Protein AF-A0A9N9QP91-F1 (afdb_monomer_lite)

pLDDT: mean 73.77, std 20.09, range [33.75, 95.62]

Structure (mmCIF, N/CA/C/O backbone):
data_AF-A0A9N9QP91-F1
#
_entry.id   AF-A0A9N9QP91-F1
#
loop_
_atom_site.group_PDB
_atom_site.id
_atom_site.type_symbol
_atom_site.label_atom_id
_atom_site.label_alt_id
_atom_site.label_comp_id
_atom_site.label_asym_id
_atom_site.label_entity_id
_atom_site.label_seq_id
_atom_site.pdbx_PDB_ins_code
_atom_site.Cartn_x
_atom_site.Cartn_y
_atom_site.Cartn_z
_atom_site.occupancy
_atom_site.B_iso_or_equiv
_atom_site.auth_seq_id
_atom_site.auth_comp_id
_atom_site.auth_asym_id
_atom_site.auth_atom_id
_atom_site.pdbx_PDB_model_num
ATOM 1 N N . MET A 1 1 ? 60.176 -37.869 -47.747 1.00 38.59 1 MET A N 1
ATOM 2 C CA . MET A 1 1 ? 60.097 -36.646 -46.924 1.00 38.59 1 MET A CA 1
ATOM 3 C C . MET A 1 1 ? 58.935 -35.826 -47.448 1.00 38.59 1 MET A C 1
ATOM 5 O O . MET A 1 1 ? 58.757 -35.770 -48.656 1.00 38.59 1 MET A O 1
ATOM 9 N N . GLU A 1 2 ? 58.114 -35.356 -46.513 1.00 43.16 2 GLU A N 1
ATOM 10 C CA . GLU A 1 2 ? 56.826 -34.649 -46.613 1.00 43.16 2 GLU A CA 1
ATOM 11 C C . GLU A 1 2 ? 56.682 -33.746 -47.857 1.00 43.16 2 GLU A C 1
ATOM 13 O O . GLU A 1 2 ? 57.636 -33.100 -48.277 1.00 43.16 2 GLU A O 1
ATOM 18 N N . LYS A 1 3 ? 55.505 -33.634 -48.484 1.00 42.69 3 LYS A N 1
ATOM 19 C CA . LYS A 1 3 ? 54.342 -32.943 -47.909 1.00 42.69 3 LYS A CA 1
ATOM 20 C C . LYS A 1 3 ? 53.000 -33.455 -48.451 1.00 42.69 3 LYS A C 1
ATOM 22 O O . LYS A 1 3 ? 52.817 -33.652 -49.648 1.00 42.69 3 LYS A O 1
ATOM 27 N N . MET A 1 4 ? 52.077 -33.606 -47.503 1.00 40.28 4 MET A N 1
ATOM 28 C CA . MET A 1 4 ? 50.618 -33.688 -47.640 1.00 40.28 4 MET A CA 1
ATOM 29 C C . MET A 1 4 ? 50.110 -32.484 -48.465 1.00 40.28 4 MET A C 1
ATOM 31 O O . MET A 1 4 ? 50.677 -31.404 -48.346 1.00 40.28 4 MET A O 1
ATOM 35 N N . GLY A 1 5 ? 49.156 -32.593 -49.391 1.00 39.38 5 GLY A N 1
ATOM 36 C CA . GLY A 1 5 ? 47.778 -33.058 -49.204 1.00 39.38 5 GLY A CA 1
ATOM 37 C C . GLY A 1 5 ? 46.855 -31.833 -49.053 1.00 39.38 5 GLY A C 1
ATOM 38 O O . GLY A 1 5 ? 47.233 -30.896 -48.357 1.00 39.38 5 GLY A O 1
ATOM 39 N N . THR A 1 6 ? 45.650 -31.866 -49.651 1.00 39.34 6 THR A N 1
ATOM 40 C CA . THR A 1 6 ? 44.586 -30.815 -49.715 1.00 39.34 6 THR A CA 1
ATOM 41 C C . THR A 1 6 ? 44.847 -29.696 -50.748 1.00 39.34 6 THR A C 1
ATOM 43 O O . THR A 1 6 ? 45.909 -29.100 -50.736 1.00 39.34 6 THR A O 1
ATOM 46 N N . THR A 1 7 ? 43.983 -29.348 -51.712 1.00 44.12 7 THR A N 1
ATOM 47 C CA . THR A 1 7 ? 42.512 -29.229 -51.734 1.00 44.12 7 THR A CA 1
ATOM 48 C C . THR A 1 7 ? 41.976 -29.309 -53.180 1.00 44.12 7 THR A C 1
ATOM 50 O O . THR A 1 7 ? 42.226 -28.419 -53.986 1.00 44.12 7 THR A O 1
ATOM 53 N N . ALA A 1 8 ? 41.179 -30.324 -53.524 1.00 43.88 8 ALA A N 1
ATOM 54 C CA . ALA A 1 8 ? 40.303 -30.273 -54.703 1.00 43.88 8 ALA A CA 1
ATOM 55 C C . ALA A 1 8 ? 39.255 -31.387 -54.633 1.00 43.88 8 ALA A C 1
ATOM 57 O O . ALA A 1 8 ? 39.410 -32.434 -55.252 1.00 43.88 8 ALA A O 1
ATOM 58 N N . ALA A 1 9 ? 38.186 -31.186 -53.864 1.00 41.00 9 ALA A N 1
ATOM 59 C CA . ALA A 1 9 ? 36.966 -31.965 -54.033 1.00 41.00 9 ALA A CA 1
ATOM 60 C C . ALA A 1 9 ? 35.780 -31.262 -53.368 1.00 41.00 9 ALA A C 1
ATOM 62 O O . ALA A 1 9 ? 35.895 -30.764 -52.253 1.00 41.00 9 ALA A O 1
ATOM 63 N N . MET A 1 10 ? 34.634 -31.342 -54.048 1.00 39.69 10 MET A N 1
ATOM 64 C CA . MET A 1 10 ? 33.274 -31.168 -53.522 1.00 39.69 10 MET A CA 1
ATOM 65 C C . MET A 1 10 ? 32.677 -29.751 -53.555 1.00 39.69 10 MET A C 1
ATOM 67 O O . MET A 1 10 ? 32.083 -29.277 -52.590 1.00 39.69 10 MET A O 1
ATOM 71 N N . LEU A 1 11 ? 32.619 -29.166 -54.760 1.00 51.53 11 LEU A N 1
ATOM 72 C CA . LEU A 1 11 ? 31.329 -28.634 -55.219 1.00 51.53 11 LEU A CA 1
ATOM 73 C C . LEU A 1 11 ? 30.351 -29.813 -55.317 1.00 51.53 11 LEU A C 1
ATOM 75 O O . LEU A 1 11 ? 30.431 -30.586 -56.268 1.00 51.53 11 LEU A O 1
ATOM 79 N N . LYS A 1 12 ? 29.485 -29.974 -54.313 1.00 47.25 12 LYS A N 1
ATOM 80 C CA . LYS A 1 12 ? 28.189 -30.683 -54.353 1.00 47.25 12 LYS A CA 1
ATOM 81 C C . LYS A 1 12 ? 27.637 -30.729 -52.930 1.00 47.25 12 LYS A C 1
ATOM 83 O O . LYS A 1 12 ? 27.790 -31.734 -52.258 1.00 47.25 12 LYS A O 1
ATOM 88 N N . CYS A 1 13 ? 27.029 -29.641 -52.460 1.00 39.44 13 CYS A N 1
ATOM 89 C CA . CYS A 1 13 ? 26.137 -29.650 -51.287 1.00 39.44 13 CYS A CA 1
ATOM 90 C C . CYS A 1 13 ? 25.332 -28.336 -51.194 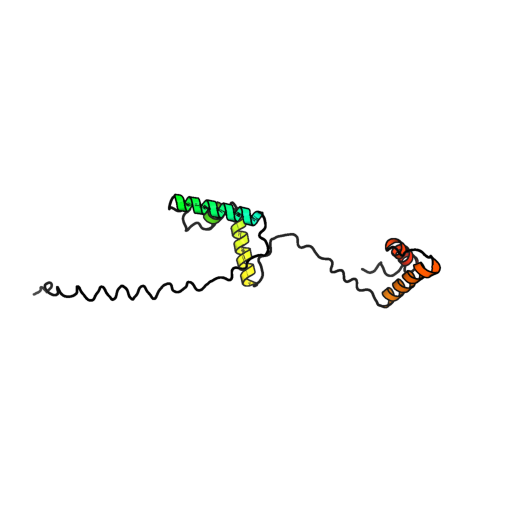1.00 39.44 13 CYS A C 1
ATOM 92 O O . CYS A 1 13 ? 25.203 -27.747 -50.131 1.00 39.44 13 CYS A O 1
ATOM 94 N N . HIS A 1 14 ? 24.783 -27.846 -52.311 1.00 41.50 14 HIS A N 1
ATOM 95 C CA . HIS A 1 14 ? 23.982 -26.608 -52.338 1.00 41.50 14 HIS A CA 1
ATOM 96 C C . HIS A 1 14 ? 22.461 -26.841 -52.421 1.00 41.50 14 HIS A C 1
ATOM 98 O O . HIS A 1 14 ? 21.717 -25.967 -52.849 1.00 41.50 14 HIS A O 1
ATOM 104 N N . SER A 1 15 ? 21.949 -28.006 -52.005 1.00 47.16 15 SER A N 1
ATOM 105 C CA . SER A 1 15 ? 20.488 -28.240 -51.989 1.00 47.16 15 SER A CA 1
ATOM 106 C C . SER A 1 15 ? 19.941 -29.057 -50.817 1.00 47.16 15 SER A C 1
ATOM 108 O O . SER A 1 15 ? 18.763 -29.386 -50.819 1.00 47.16 15 SER A O 1
ATOM 110 N N . ILE A 1 16 ? 20.736 -29.347 -49.779 1.00 46.50 16 ILE A N 1
ATOM 111 C CA . ILE A 1 16 ? 20.251 -30.103 -48.600 1.00 46.50 16 ILE A CA 1
ATOM 112 C C . ILE A 1 16 ? 20.337 -29.285 -47.295 1.00 46.50 16 ILE A C 1
ATOM 114 O O . ILE A 1 16 ? 19.628 -29.572 -46.333 1.00 46.50 16 ILE A O 1
ATOM 118 N N . VAL A 1 17 ? 21.099 -28.186 -47.265 1.00 45.81 17 VAL A N 1
ATOM 119 C CA . VAL A 1 17 ? 21.310 -27.393 -46.034 1.00 45.81 17 VAL A CA 1
ATOM 120 C C . VAL A 1 17 ? 20.196 -26.357 -45.777 1.00 45.81 17 VAL A C 1
ATOM 122 O O . VAL A 1 17 ? 20.061 -25.866 -44.662 1.00 45.81 17 VAL A O 1
ATOM 125 N N . SER A 1 18 ? 19.316 -26.071 -46.748 1.00 45.09 18 SER A N 1
ATOM 126 C CA . SER A 1 18 ? 18.268 -25.042 -46.571 1.00 45.09 18 SER A CA 1
ATOM 127 C C . SER A 1 18 ? 16.983 -25.535 -45.890 1.00 45.09 18 SER A C 1
ATOM 129 O O . SER A 1 18 ? 16.171 -24.711 -45.476 1.00 45.09 18 SER A O 1
ATOM 131 N N . VAL A 1 19 ? 16.773 -26.850 -45.750 1.00 44.59 19 VAL A N 1
ATOM 132 C CA . VAL A 1 19 ? 15.530 -27.400 -45.160 1.00 44.59 19 VAL A CA 1
ATOM 133 C C . VAL A 1 19 ? 15.717 -27.800 -43.689 1.00 44.59 19 VAL A C 1
ATOM 135 O O . VAL A 1 19 ? 14.750 -27.875 -42.934 1.00 44.59 19 VAL A O 1
ATOM 138 N N . TYR A 1 20 ? 16.965 -27.969 -43.238 1.00 45.28 20 TYR A N 1
ATOM 139 C CA . TYR A 1 20 ? 17.278 -28.306 -41.844 1.00 45.28 20 TYR A CA 1
ATOM 140 C C . TYR A 1 20 ? 17.387 -27.093 -40.908 1.00 45.28 20 TYR A C 1
ATOM 142 O O . TYR A 1 20 ? 17.263 -27.262 -39.699 1.00 45.28 20 TYR A O 1
ATOM 1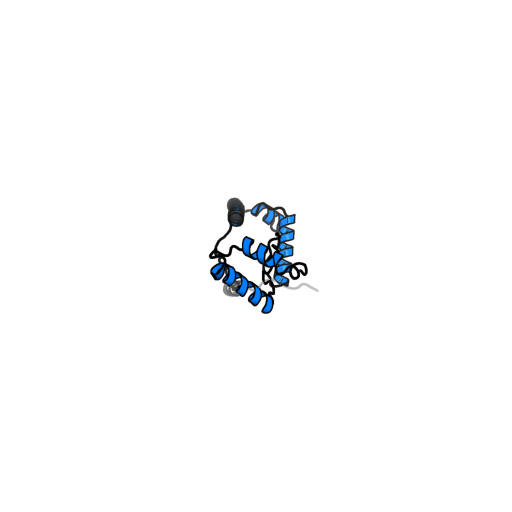50 N N . TYR A 1 21 ? 17.525 -25.869 -41.431 1.00 45.66 21 TYR A N 1
ATOM 151 C CA . TYR A 1 21 ? 17.573 -24.663 -40.589 1.00 45.66 21 TYR A CA 1
ATOM 152 C C . TYR A 1 21 ? 16.186 -24.089 -40.246 1.00 45.66 21 TYR A C 1
ATOM 154 O O . TYR A 1 21 ? 16.040 -23.341 -39.285 1.00 45.66 21 TYR A O 1
ATOM 162 N N . ILE A 1 22 ? 15.137 -24.488 -40.972 1.00 46.06 22 ILE A N 1
ATOM 163 C CA . ILE A 1 22 ? 13.763 -24.001 -40.740 1.00 46.06 22 ILE A CA 1
ATOM 164 C C . ILE A 1 22 ? 13.005 -24.887 -39.733 1.00 46.06 22 ILE A C 1
ATOM 166 O O . ILE A 1 22 ? 12.038 -24.445 -39.119 1.00 46.06 22 ILE A O 1
ATOM 170 N N . ARG A 1 23 ? 13.468 -26.119 -39.473 1.00 38.88 23 ARG A N 1
ATOM 171 C CA . ARG A 1 23 ? 12.795 -27.055 -38.552 1.00 38.88 23 ARG A CA 1
ATOM 172 C C . ARG A 1 23 ? 13.329 -27.070 -37.114 1.00 38.88 23 ARG A C 1
ATOM 174 O O . ARG A 1 23 ? 12.689 -27.669 -36.259 1.00 38.88 23 ARG A O 1
ATOM 181 N N . VAL A 1 24 ? 14.437 -26.379 -36.828 1.00 40.28 24 VAL A N 1
ATOM 182 C CA . VAL A 1 24 ? 14.979 -26.222 -35.457 1.00 40.28 24 VAL A CA 1
ATOM 183 C C . VAL A 1 24 ? 14.503 -24.921 -34.786 1.00 40.28 24 VAL A C 1
ATOM 185 O O . VAL A 1 24 ? 14.568 -24.789 -33.570 1.00 40.28 24 VAL A O 1
ATOM 188 N N . LEU A 1 25 ? 13.903 -23.996 -35.542 1.00 41.53 25 LEU A N 1
ATOM 189 C CA . LEU A 1 25 ? 13.312 -22.757 -35.014 1.00 41.53 25 LEU A CA 1
ATOM 190 C C . LEU A 1 25 ? 11.866 -22.908 -34.505 1.00 41.53 25 LEU A C 1
ATOM 192 O O . LEU A 1 25 ? 11.301 -21.951 -33.992 1.00 41.53 25 LEU A O 1
ATOM 196 N N . CYS A 1 26 ? 11.261 -24.095 -34.615 1.00 33.75 26 CYS A N 1
ATOM 197 C CA . CYS A 1 26 ? 9.861 -24.327 -34.227 1.00 33.75 26 CYS A CA 1
ATOM 198 C C . CYS A 1 26 ? 9.701 -25.003 -32.846 1.00 33.75 26 CYS A C 1
ATOM 200 O O . CYS A 1 26 ? 8.583 -25.277 -32.423 1.00 33.75 26 CYS A O 1
ATOM 202 N N . VAL A 1 27 ? 10.805 -25.270 -32.131 1.00 41.84 27 VAL A N 1
ATOM 203 C CA . VAL A 1 27 ? 10.802 -25.993 -30.835 1.00 41.84 27 VAL A CA 1
ATOM 204 C C . VAL A 1 27 ? 11.289 -25.124 -29.660 1.00 41.84 27 VAL A C 1
ATOM 206 O O . VAL A 1 27 ? 11.338 -25.587 -28.529 1.00 41.84 27 VAL A O 1
ATOM 209 N N . PHE A 1 28 ? 11.572 -23.837 -29.875 1.00 38.91 28 PHE A N 1
ATOM 210 C CA . PHE A 1 28 ? 11.861 -22.894 -28.789 1.00 38.91 28 PHE A CA 1
ATOM 211 C C . PHE A 1 28 ? 10.908 -21.698 -28.854 1.00 38.91 28 PHE A C 1
ATOM 213 O O . PHE A 1 28 ? 10.769 -21.066 -29.895 1.00 38.91 28 PHE A O 1
ATOM 220 N N . CYS A 1 29 ? 10.280 -21.406 -27.714 1.00 35.41 29 CYS A N 1
ATOM 221 C CA . CYS A 1 29 ? 9.247 -20.393 -27.462 1.00 35.41 29 CYS A CA 1
ATOM 222 C C . CYS A 1 29 ? 7.792 -20.785 -27.767 1.00 35.41 29 CYS A C 1
ATOM 224 O O . CYS A 1 29 ? 6.969 -19.934 -28.095 1.00 35.41 29 CYS A O 1
ATOM 226 N N . CYS A 1 30 ? 7.423 -22.041 -27.507 1.00 37.09 30 CYS A N 1
ATOM 227 C CA . CYS A 1 30 ? 6.085 -22.332 -26.983 1.00 37.09 30 CYS A CA 1
ATOM 228 C C . CYS A 1 30 ? 6.131 -22.360 -25.443 1.00 37.09 30 CYS A C 1
ATOM 230 O O . CYS A 1 30 ? 5.852 -23.380 -24.835 1.00 37.09 30 CYS A O 1
ATOM 232 N N . ASP A 1 31 ? 6.508 -21.238 -24.821 1.00 36.97 31 ASP A N 1
ATOM 233 C CA . ASP A 1 31 ? 6.365 -21.011 -23.370 1.00 36.97 31 ASP A CA 1
ATOM 234 C C . ASP A 1 31 ? 5.573 -19.716 -23.108 1.00 36.97 31 ASP A C 1
ATOM 236 O O . ASP A 1 31 ? 5.802 -18.981 -22.150 1.00 36.97 31 ASP A O 1
ATOM 240 N N . ILE A 1 32 ? 4.570 -19.432 -23.948 1.00 42.38 32 ILE A N 1
ATOM 241 C CA . ILE A 1 32 ? 3.526 -18.419 -23.677 1.00 42.38 32 ILE A CA 1
ATOM 242 C C . ILE A 1 32 ? 2.462 -19.036 -22.743 1.00 42.38 32 ILE A C 1
ATOM 244 O O . ILE A 1 32 ? 1.258 -18.882 -22.919 1.00 42.38 32 ILE A O 1
ATOM 248 N N . SER A 1 33 ? 2.916 -19.780 -21.734 1.00 39.75 33 SER A N 1
ATOM 249 C CA . SER A 1 33 ? 2.076 -20.561 -20.819 1.00 39.75 33 SER A CA 1
ATOM 250 C C . SER A 1 33 ? 2.339 -20.180 -19.367 1.00 39.75 33 SER A C 1
ATOM 252 O O . SER A 1 33 ? 2.321 -21.015 -18.474 1.00 39.75 33 SER A O 1
ATOM 254 N N . THR A 1 34 ? 2.545 -18.894 -19.101 1.00 45.06 34 THR A N 1
ATOM 255 C CA . THR A 1 34 ? 2.120 -18.310 -17.826 1.00 45.06 34 THR A CA 1
ATOM 256 C C . THR A 1 34 ? 1.190 -17.148 -18.140 1.00 45.06 34 THR A C 1
ATOM 258 O O . THR A 1 34 ? 1.492 -15.976 -17.928 1.00 45.06 34 THR A O 1
ATOM 261 N N . PHE A 1 35 ? 0.017 -17.488 -18.687 1.00 42.41 35 PHE A N 1
ATOM 262 C CA . PHE A 1 35 ? -1.163 -16.628 -18.630 1.00 42.41 35 PHE A CA 1
ATOM 263 C C . PHE A 1 35 ? -1.509 -16.454 -17.147 1.00 42.41 35 PHE A C 1
ATOM 265 O O . PHE A 1 35 ? -2.298 -17.193 -16.561 1.00 42.41 35 PHE A O 1
ATOM 272 N N . SER A 1 36 ? -0.781 -15.547 -16.501 1.00 50.53 36 SER A N 1
ATOM 273 C CA . SER A 1 36 ? -0.986 -15.166 -15.116 1.00 50.53 36 SER A CA 1
ATOM 274 C C . SER A 1 36 ? -2.438 -14.732 -14.976 1.00 50.53 36 SER A C 1
ATOM 276 O O . SER A 1 36 ? -2.937 -13.915 -15.751 1.00 50.53 36 SER A O 1
ATOM 278 N N . ALA A 1 37 ? -3.144 -15.334 -14.019 1.00 53.59 37 ALA A N 1
ATOM 279 C CA . ALA A 1 37 ? -4.517 -14.979 -13.715 1.00 53.59 37 ALA A CA 1
ATOM 280 C C . ALA A 1 37 ? -4.568 -13.480 -13.392 1.00 53.59 37 ALA A C 1
ATOM 282 O O . ALA A 1 37 ? -4.158 -13.049 -12.310 1.00 53.59 37 ALA A O 1
ATOM 283 N N . PHE A 1 38 ? -5.035 -12.679 -14.352 1.00 53.78 38 PHE A N 1
ATOM 284 C CA . PHE A 1 38 ? -5.249 -11.254 -14.167 1.00 53.78 38 PHE A CA 1
ATOM 285 C C . PHE A 1 38 ? -6.366 -11.101 -13.134 1.00 53.78 38 PHE A C 1
ATOM 287 O O . PHE A 1 38 ? -7.556 -11.148 -13.442 1.00 53.78 38 PHE A O 1
ATOM 294 N N . ASN A 1 39 ? -5.981 -10.969 -11.866 1.00 69.19 39 ASN A N 1
ATOM 295 C CA . ASN A 1 39 ? -6.898 -10.600 -10.804 1.00 69.19 39 ASN A CA 1
ATOM 296 C C . ASN A 1 39 ? -7.379 -9.182 -11.106 1.00 69.19 39 ASN A C 1
ATOM 298 O O . ASN A 1 39 ? -6.673 -8.226 -10.802 1.00 69.19 39 ASN A O 1
ATOM 302 N N . MET A 1 40 ? -8.556 -9.036 -11.718 1.00 68.00 40 MET A N 1
ATOM 303 C CA . MET A 1 40 ? -9.174 -7.727 -11.901 1.00 68.00 40 MET A CA 1
ATOM 304 C C . MET A 1 40 ? -9.653 -7.215 -10.536 1.00 68.00 40 MET A C 1
ATOM 306 O O . MET A 1 40 ? -10.615 -7.753 -9.977 1.00 68.00 40 MET A O 1
ATOM 310 N N . PRO A 1 41 ? -9.004 -6.194 -9.947 1.00 72.56 41 PRO A N 1
ATOM 311 C CA . PRO A 1 41 ? -9.487 -5.621 -8.705 1.00 72.56 41 PRO A CA 1
ATOM 312 C C . PRO A 1 41 ? -10.799 -4.880 -8.977 1.00 72.56 41 PRO A C 1
ATOM 314 O O . PRO A 1 41 ? -10.934 -4.175 -9.973 1.00 72.56 41 PRO A O 1
ATOM 317 N N . LYS A 1 42 ? -11.753 -4.976 -8.046 1.00 80.06 42 LYS A N 1
ATOM 318 C CA . LYS A 1 42 ? -13.066 -4.315 -8.162 1.00 80.06 42 LYS A CA 1
ATOM 319 C C . LYS A 1 42 ? -12.957 -2.795 -8.378 1.00 80.06 42 LYS A C 1
ATOM 321 O O . LYS A 1 42 ? -13.821 -2.212 -9.020 1.00 80.06 42 LYS A O 1
ATOM 326 N N . ALA A 1 43 ? -11.909 -2.158 -7.842 1.00 85.75 43 ALA A N 1
ATOM 327 C CA . ALA A 1 43 ? -11.585 -0.755 -8.092 1.00 85.75 43 ALA A CA 1
ATOM 328 C C . ALA A 1 43 ? -10.100 -0.455 -7.811 1.00 85.75 43 ALA A C 1
ATOM 330 O O . ALA A 1 43 ? -9.571 -0.821 -6.760 1.00 85.75 43 ALA A O 1
ATOM 331 N N . ILE A 1 44 ? -9.443 0.268 -8.725 1.00 87.44 44 ILE A N 1
ATOM 332 C CA . ILE A 1 44 ? -8.073 0.782 -8.553 1.00 87.44 44 ILE A CA 1
ATOM 333 C C . ILE A 1 44 ? -8.138 2.192 -7.951 1.00 87.44 44 ILE A C 1
ATOM 335 O O . ILE A 1 44 ? -8.853 3.052 -8.478 1.00 87.44 44 ILE A O 1
ATOM 339 N N . LYS A 1 45 ? -7.385 2.431 -6.869 1.00 89.06 45 LYS A N 1
ATOM 340 C CA . LYS A 1 45 ? -7.283 3.734 -6.181 1.00 89.06 45 LYS A CA 1
ATOM 341 C C . LYS A 1 45 ? -6.564 4.788 -7.039 1.00 89.06 45 LYS A C 1
ATOM 343 O O . LYS A 1 45 ? -5.785 4.431 -7.921 1.00 89.06 45 LYS A O 1
ATOM 348 N N . SER A 1 46 ? -6.792 6.072 -6.750 1.00 91.06 46 SER A N 1
ATOM 349 C CA . SER A 1 46 ? -6.191 7.225 -7.452 1.00 91.06 46 SER A CA 1
ATOM 350 C C . SER A 1 46 ? -4.676 7.118 -7.607 1.00 91.06 46 SER A C 1
ATOM 352 O O . SER A 1 46 ? -4.150 7.314 -8.699 1.00 91.06 46 SER A O 1
ATOM 354 N N . ASP A 1 47 ? -3.985 6.746 -6.534 1.00 89.00 47 ASP A N 1
ATOM 355 C CA . ASP A 1 47 ? -2.522 6.775 -6.481 1.00 89.00 47 ASP A CA 1
ATOM 356 C C . ASP A 1 47 ? -1.921 5.746 -7.440 1.00 89.00 47 ASP A C 1
ATOM 358 O O . ASP A 1 47 ? -1.013 6.050 -8.211 1.00 89.00 47 ASP A O 1
ATOM 362 N N . ALA A 1 48 ? -2.509 4.547 -7.472 1.00 90.06 48 ALA A N 1
ATOM 363 C CA . ALA A 1 48 ? -2.130 3.505 -8.415 1.00 90.06 48 ALA A CA 1
ATOM 364 C C . ALA A 1 48 ? -2.393 3.936 -9.868 1.00 90.06 48 ALA A C 1
ATOM 366 O O . ALA A 1 48 ? -1.559 3.680 -10.730 1.00 90.06 48 ALA A O 1
ATOM 367 N N . ARG A 1 49 ? -3.494 4.654 -10.148 1.00 92.50 49 ARG A N 1
ATOM 368 C CA . ARG A 1 49 ? -3.754 5.209 -11.493 1.00 92.50 49 ARG A CA 1
ATOM 369 C C . ARG A 1 49 ? -2.685 6.222 -11.902 1.00 92.50 49 ARG A C 1
ATOM 371 O O . ARG A 1 49 ? -2.207 6.162 -13.029 1.00 92.50 49 ARG A O 1
ATOM 378 N N . SER A 1 50 ? -2.278 7.115 -10.996 1.00 94.56 50 SER A N 1
ATOM 379 C CA . SER A 1 50 ? -1.207 8.082 -11.276 1.00 94.56 50 SER A CA 1
ATOM 380 C C . SER A 1 50 ? 0.119 7.390 -11.582 1.00 94.56 50 SER A C 1
ATOM 382 O O . SER A 1 50 ? 0.802 7.778 -12.526 1.00 94.56 50 SER A O 1
ATOM 384 N N . ILE A 1 51 ? 0.465 6.350 -10.820 1.00 94.75 51 ILE A N 1
ATOM 385 C CA . ILE A 1 51 ? 1.674 5.557 -11.060 1.00 94.75 51 ILE A CA 1
ATOM 386 C C . ILE A 1 51 ? 1.623 4.890 -12.438 1.00 94.75 51 ILE A C 1
ATOM 388 O O . ILE A 1 51 ? 2.574 5.016 -13.202 1.00 94.75 51 ILE A O 1
ATOM 392 N N . ILE A 1 52 ? 0.507 4.241 -12.785 1.00 94.12 52 ILE A N 1
ATOM 393 C CA . ILE A 1 52 ? 0.335 3.586 -14.092 1.00 94.12 52 ILE A CA 1
ATOM 394 C C . ILE A 1 52 ? 0.520 4.592 -15.238 1.00 94.12 52 ILE A C 1
ATOM 396 O O . ILE A 1 52 ? 1.213 4.290 -16.207 1.00 94.12 52 ILE A O 1
ATOM 400 N N . LEU A 1 53 ? -0.040 5.801 -15.116 1.00 95.50 53 LEU A N 1
ATOM 401 C CA . LEU A 1 53 ? 0.113 6.853 -16.127 1.00 95.50 53 LEU A CA 1
ATOM 402 C C . LEU A 1 53 ? 1.569 7.315 -16.286 1.00 95.50 53 LEU A C 1
ATOM 404 O O . LEU A 1 53 ? 2.023 7.491 -17.413 1.00 95.50 53 LEU A O 1
ATOM 408 N N . LYS A 1 54 ? 2.313 7.474 -15.183 1.00 95.50 54 LYS A N 1
ATOM 409 C CA . LYS A 1 54 ? 3.740 7.845 -15.226 1.00 95.50 54 LYS A CA 1
ATOM 410 C C . LYS A 1 54 ? 4.589 6.766 -15.891 1.00 95.50 54 LYS A C 1
ATOM 412 O O . LYS A 1 54 ? 5.403 7.075 -16.755 1.00 95.50 54 LYS A O 1
ATOM 417 N N . VAL A 1 55 ? 4.352 5.507 -15.528 1.00 95.62 55 VAL A N 1
ATOM 418 C CA . VAL A 1 55 ? 5.066 4.360 -16.099 1.00 95.62 55 VAL A CA 1
ATOM 419 C C . VAL A 1 55 ? 4.790 4.251 -17.598 1.00 95.62 55 VAL A C 1
ATOM 421 O O . VAL A 1 55 ? 5.721 4.060 -18.375 1.00 95.62 55 VAL A O 1
ATOM 424 N N . LYS A 1 56 ? 3.530 4.433 -18.017 1.00 95.19 56 LYS A N 1
ATOM 425 C CA . LYS A 1 56 ? 3.155 4.482 -19.435 1.00 95.19 56 LYS A CA 1
ATOM 426 C C . LYS A 1 56 ? 3.917 5.585 -20.172 1.00 95.19 56 LYS A C 1
ATOM 428 O O . LYS A 1 56 ? 4.559 5.291 -21.171 1.00 95.19 56 LYS A O 1
ATOM 433 N N . ALA A 1 57 ? 3.889 6.814 -19.654 1.00 94.25 57 ALA A N 1
ATOM 434 C CA . ALA A 1 57 ? 4.572 7.945 -20.278 1.00 94.25 57 ALA A CA 1
ATOM 435 C C . ALA A 1 57 ? 6.087 7.709 -20.409 1.00 94.25 57 ALA A C 1
ATOM 437 O O . ALA A 1 57 ? 6.665 7.993 -21.451 1.00 94.25 57 ALA A O 1
ATOM 438 N N . PHE A 1 58 ? 6.727 7.128 -19.389 1.00 93.75 58 PHE A N 1
ATOM 439 C CA . PHE A 1 58 ? 8.153 6.798 -19.433 1.00 93.75 58 PHE A CA 1
ATOM 440 C C . PHE A 1 58 ? 8.491 5.823 -20.572 1.00 93.75 58 PHE A C 1
ATOM 442 O O . PHE A 1 58 ? 9.442 6.052 -21.315 1.00 93.75 58 PHE A O 1
ATOM 449 N N . PHE A 1 59 ? 7.697 4.762 -20.742 1.00 92.31 59 PHE A N 1
ATOM 450 C CA . PHE A 1 59 ? 7.931 3.785 -21.807 1.00 92.31 59 PHE A CA 1
ATOM 451 C C . PHE A 1 59 ? 7.550 4.289 -23.201 1.00 92.31 59 PHE A C 1
ATOM 453 O O . PHE A 1 59 ? 8.171 3.875 -24.174 1.00 92.31 59 PHE A O 1
ATOM 460 N N . GLU A 1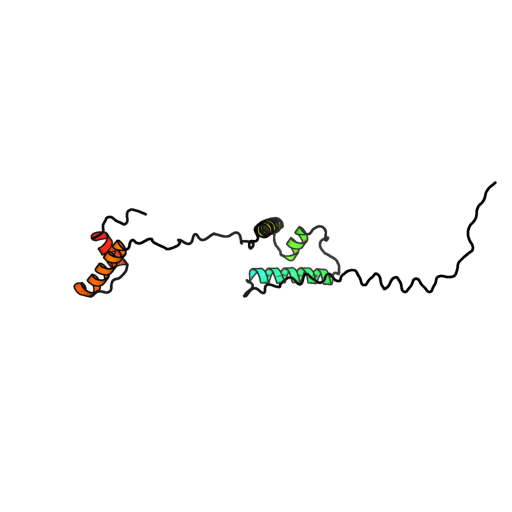 60 ? 6.579 5.195 -23.317 1.00 93.56 60 GLU A N 1
ATOM 461 C CA . GLU A 1 60 ? 6.269 5.859 -24.590 1.00 93.56 60 GLU A CA 1
ATOM 462 C C . GLU A 1 60 ? 7.428 6.740 -25.067 1.00 93.56 60 GLU A C 1
ATOM 464 O O . GLU A 1 60 ? 7.753 6.740 -26.253 1.00 93.56 60 GLU A O 1
ATOM 469 N N . GLU A 1 61 ? 8.106 7.429 -24.149 1.00 90.31 61 GLU A N 1
ATOM 470 C CA . GLU A 1 61 ? 9.307 8.194 -24.486 1.00 90.31 61 GLU A CA 1
ATOM 471 C C . GLU A 1 61 ? 10.486 7.287 -24.867 1.00 90.31 61 GLU A C 1
ATOM 473 O O . GLU A 1 61 ? 11.197 7.594 -25.823 1.00 90.31 61 GLU A O 1
ATOM 478 N N . GLU A 1 62 ? 10.677 6.148 -24.185 1.00 88.88 62 GLU A N 1
ATOM 479 C CA . GLU A 1 62 ? 11.688 5.154 -24.589 1.00 88.88 62 GLU A CA 1
ATOM 480 C C . GLU A 1 62 ? 11.384 4.586 -25.985 1.00 88.88 62 GLU A C 1
ATOM 482 O O . GLU A 1 62 ? 12.295 4.420 -26.795 1.00 88.88 62 GLU A O 1
ATOM 487 N N . ALA A 1 63 ? 10.107 4.339 -26.295 1.00 90.88 63 ALA A N 1
ATOM 488 C CA . ALA A 1 63 ? 9.681 3.873 -27.611 1.00 90.88 63 ALA A CA 1
ATOM 489 C C . ALA A 1 63 ? 9.923 4.921 -28.707 1.00 90.88 63 ALA A C 1
ATOM 491 O O . ALA A 1 63 ? 10.307 4.562 -29.813 1.00 90.88 63 ALA A O 1
ATOM 492 N N . ARG A 1 64 ? 9.752 6.215 -28.402 1.00 90.25 64 ARG A N 1
ATOM 493 C CA . ARG A 1 64 ? 10.008 7.311 -29.351 1.00 90.25 64 ARG A CA 1
ATOM 494 C C . ARG A 1 64 ? 11.485 7.446 -29.720 1.00 90.25 64 ARG A C 1
ATOM 496 O O . ARG A 1 64 ? 11.796 7.820 -30.846 1.00 90.25 64 ARG A O 1
ATOM 503 N N . VAL A 1 65 ? 12.381 7.202 -28.766 1.00 89.44 65 VAL A N 1
ATOM 504 C CA . VAL A 1 65 ? 13.836 7.313 -28.961 1.00 89.44 65 VAL A CA 1
ATOM 505 C C . VAL A 1 65 ? 14.441 5.995 -29.472 1.00 89.44 65 VAL A C 1
ATOM 507 O O . VAL A 1 65 ? 15.583 5.987 -29.920 1.00 89.44 65 VAL A O 1
ATOM 510 N N . GLU A 1 66 ? 13.685 4.890 -29.414 1.00 84.75 66 GLU A N 1
ATOM 511 C CA . GLU A 1 66 ? 14.123 3.520 -29.740 1.00 84.75 66 GLU A CA 1
ATOM 512 C C . GLU A 1 66 ? 15.385 3.077 -28.976 1.00 84.75 66 GLU A C 1
ATOM 514 O O . GLU A 1 66 ? 16.075 2.128 -29.349 1.00 84.75 66 GLU A O 1
ATOM 519 N N . ALA A 1 67 ? 15.684 3.749 -27.864 1.00 85.44 67 ALA A N 1
ATOM 520 C CA . ALA A 1 67 ? 16.824 3.456 -27.019 1.00 85.44 67 ALA A CA 1
ATOM 521 C C . ALA A 1 67 ? 16.445 3.627 -25.543 1.00 85.44 67 ALA A C 1
ATOM 523 O O . ALA A 1 67 ? 15.735 4.569 -25.182 1.00 85.44 67 ALA A O 1
ATOM 524 N N . PRO A 1 68 ? 16.933 2.739 -24.663 1.00 82.81 68 PRO A N 1
ATOM 525 C CA . PRO A 1 68 ? 16.675 2.855 -23.238 1.00 82.81 68 PRO A CA 1
ATOM 526 C C . PRO A 1 68 ? 17.411 4.071 -22.662 1.00 82.81 68 PRO A C 1
ATOM 528 O O . PRO A 1 68 ? 18.631 4.186 -22.798 1.00 82.81 68 PRO A O 1
ATOM 531 N N . PHE A 1 69 ? 16.695 4.948 -21.948 1.00 83.31 69 PHE A N 1
ATOM 532 C CA . PHE A 1 69 ? 17.324 6.083 -21.255 1.00 83.31 69 PHE A CA 1
ATOM 533 C C . PHE A 1 69 ? 18.245 5.620 -20.122 1.00 83.31 69 PHE A C 1
ATOM 535 O O . PHE A 1 69 ? 19.234 6.273 -19.792 1.00 83.31 69 PHE A O 1
ATOM 542 N N . ILE A 1 70 ? 17.900 4.490 -19.498 1.00 88.38 70 ILE A N 1
ATOM 543 C CA . ILE A 1 70 ? 18.643 3.883 -18.395 1.00 88.38 70 ILE A CA 1
ATOM 544 C C . ILE A 1 70 ? 19.006 2.453 -18.807 1.00 88.38 70 ILE A C 1
ATOM 546 O O . ILE A 1 70 ? 18.121 1.701 -19.217 1.00 88.38 70 ILE A O 1
ATOM 550 N N . PRO A 1 71 ? 20.276 2.029 -18.661 1.00 89.31 71 PRO A N 1
ATOM 551 C CA . PRO A 1 71 ? 20.695 0.690 -19.058 1.00 89.31 71 PRO A CA 1
ATOM 552 C C . PRO A 1 71 ? 19.935 -0.393 -18.283 1.00 89.31 71 PRO A C 1
ATOM 554 O O . PRO A 1 71 ? 19.701 -0.262 -17.078 1.00 89.31 71 PRO A O 1
ATOM 557 N N . PHE A 1 72 ? 19.628 -1.509 -18.952 1.00 88.00 72 PHE A N 1
ATOM 558 C CA . PHE A 1 72 ? 18.840 -2.615 -18.389 1.00 88.00 72 PHE A CA 1
ATOM 559 C C . PHE A 1 72 ? 19.425 -3.213 -17.103 1.00 88.00 72 PHE A C 1
ATOM 561 O O . PHE A 1 72 ? 18.674 -3.658 -16.238 1.00 88.00 72 PHE A O 1
ATOM 568 N N . ASN A 1 73 ? 20.748 -3.144 -16.932 1.00 91.06 73 ASN A N 1
ATOM 569 C CA . ASN A 1 73 ? 21.436 -3.608 -15.725 1.00 91.06 73 ASN A CA 1
ATOM 570 C C . ASN A 1 73 ? 21.008 -2.832 -14.465 1.00 91.06 73 ASN A C 1
ATOM 572 O O . ASN A 1 73 ? 21.071 -3.354 -13.355 1.00 91.06 73 ASN A O 1
ATOM 576 N N . GLN A 1 74 ? 20.572 -1.575 -14.608 1.00 91.38 74 GLN A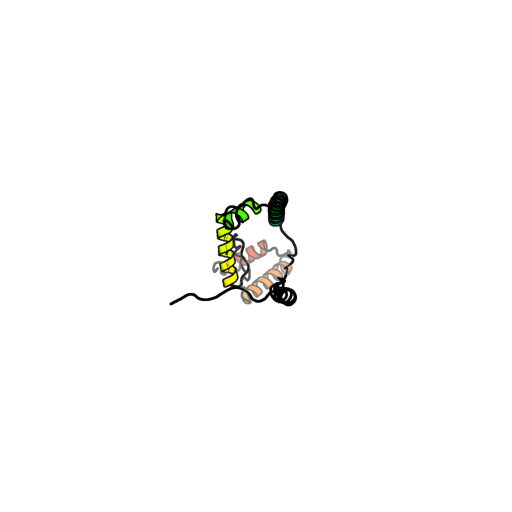 N 1
ATOM 577 C CA . GLN A 1 74 ? 20.247 -0.687 -13.489 1.00 91.38 74 GLN A CA 1
ATOM 578 C C . GLN A 1 74 ? 18.739 -0.676 -13.188 1.00 91.38 74 GLN A C 1
ATOM 580 O O . GLN A 1 74 ? 18.079 0.366 -13.217 1.00 91.38 74 GLN A O 1
ATOM 585 N N . VAL A 1 75 ? 18.203 -1.848 -12.837 1.00 91.25 75 VAL A N 1
ATOM 586 C CA . VAL A 1 75 ? 16.763 -2.095 -12.629 1.00 91.25 75 VAL A CA 1
ATOM 587 C C . VAL A 1 75 ? 16.126 -1.109 -11.639 1.00 91.25 75 VAL A C 1
ATOM 589 O O . VAL A 1 75 ? 15.131 -0.462 -11.963 1.00 91.25 75 VAL A O 1
ATOM 592 N N . TYR A 1 76 ? 16.724 -0.911 -10.458 1.00 92.44 76 TYR A N 1
ATOM 593 C CA . TYR A 1 76 ? 16.173 -0.016 -9.428 1.00 92.44 76 TYR A CA 1
ATOM 594 C C . TYR A 1 76 ? 16.085 1.449 -9.871 1.00 92.44 76 TYR A C 1
ATOM 596 O O . TYR A 1 76 ? 15.141 2.149 -9.504 1.00 92.44 76 TYR A O 1
ATOM 604 N N . LYS A 1 77 ? 17.043 1.919 -10.679 1.00 92.62 77 LYS A N 1
ATOM 605 C CA . LYS A 1 77 ? 17.020 3.283 -11.224 1.00 92.62 77 LYS A CA 1
ATOM 606 C C . LYS A 1 77 ? 15.920 3.442 -12.265 1.00 92.62 77 LYS A C 1
ATOM 608 O O . LYS A 1 77 ? 15.220 4.447 -12.236 1.00 92.62 77 LYS A O 1
ATOM 613 N N . ARG A 1 78 ? 15.718 2.434 -13.116 1.00 93.31 78 ARG A N 1
ATOM 614 C CA . ARG A 1 78 ? 14.641 2.424 -14.112 1.00 93.31 78 ARG A CA 1
ATOM 615 C C . ARG A 1 78 ? 13.258 2.408 -13.457 1.00 93.31 78 ARG A C 1
ATOM 617 O O . ARG A 1 78 ? 12.415 3.219 -13.818 1.00 93.31 78 ARG A O 1
ATOM 624 N N . ILE A 1 79 ? 13.050 1.576 -12.431 1.00 94.06 79 ILE A N 1
ATOM 625 C CA . ILE A 1 79 ? 11.791 1.564 -11.659 1.00 94.06 79 ILE A CA 1
ATOM 626 C C . ILE A 1 79 ? 11.562 2.921 -10.986 1.00 94.06 79 ILE A C 1
ATOM 628 O O . ILE A 1 79 ? 10.450 3.449 -11.018 1.00 94.06 79 ILE A O 1
ATOM 632 N N . SER A 1 80 ? 12.611 3.497 -10.394 1.00 93.88 80 SER A N 1
ATOM 633 C CA . SER A 1 80 ? 12.554 4.807 -9.746 1.00 93.88 80 SER A CA 1
ATOM 634 C C . SER A 1 80 ? 12.149 5.910 -10.725 1.00 93.88 80 SER A C 1
ATOM 636 O O . SER A 1 80 ? 11.240 6.675 -10.410 1.00 93.88 80 SER A O 1
ATOM 638 N N . ALA A 1 81 ? 12.738 5.938 -11.925 1.00 92.81 81 ALA A N 1
ATOM 639 C CA . ALA A 1 81 ? 12.399 6.901 -12.970 1.00 92.81 81 ALA A CA 1
ATOM 640 C C . ALA A 1 81 ? 10.967 6.713 -13.500 1.00 92.81 81 ALA A C 1
ATOM 642 O O . ALA A 1 81 ? 10.216 7.681 -13.575 1.00 92.81 81 ALA A O 1
ATOM 643 N N . ALA A 1 82 ? 10.556 5.474 -13.786 1.00 93.31 82 ALA A N 1
ATOM 644 C CA . ALA A 1 82 ? 9.230 5.184 -14.333 1.00 93.31 82 ALA A CA 1
ATOM 645 C C . ALA A 1 82 ? 8.094 5.445 -13.325 1.00 93.31 82 ALA A C 1
ATOM 647 O O . ALA A 1 82 ? 7.029 5.948 -13.677 1.00 93.31 82 ALA A O 1
ATOM 648 N N . THR A 1 83 ? 8.315 5.109 -12.052 1.00 93.75 83 THR A N 1
ATOM 649 C CA . THR A 1 83 ? 7.291 5.198 -10.994 1.00 93.75 83 THR A CA 1
ATOM 650 C C . THR A 1 83 ? 7.316 6.560 -10.286 1.00 93.75 83 THR A C 1
ATOM 652 O O . THR A 1 83 ? 6.316 6.988 -9.707 1.00 93.75 83 THR A O 1
ATOM 655 N N . GLY A 1 84 ? 8.459 7.255 -10.308 1.00 91.75 84 GLY A N 1
ATOM 656 C CA . GLY A 1 84 ? 8.701 8.483 -9.544 1.00 91.75 84 GLY A CA 1
ATOM 657 C C . GLY A 1 84 ? 8.869 8.250 -8.036 1.00 91.75 84 GLY A C 1
ATOM 658 O O . GLY A 1 84 ? 8.566 9.140 -7.244 1.00 91.75 84 GLY A O 1
ATOM 659 N N . LEU A 1 85 ? 9.296 7.050 -7.626 1.00 93.12 85 LEU A N 1
ATOM 660 C CA . LEU A 1 85 ? 9.522 6.677 -6.222 1.00 93.12 85 LEU A CA 1
ATOM 661 C C . LEU A 1 85 ? 11.016 6.575 -5.905 1.00 93.12 85 LEU A C 1
ATOM 663 O O . LEU A 1 85 ? 11.835 6.328 -6.790 1.00 93.12 85 LEU A O 1
ATOM 667 N N . SER A 1 86 ? 11.380 6.710 -4.628 1.00 93.88 86 SER A N 1
ATOM 668 C CA . SER A 1 86 ? 12.771 6.551 -4.194 1.00 93.88 86 SER A CA 1
ATOM 669 C C . SER A 1 86 ? 13.223 5.087 -4.251 1.00 93.88 86 SER A C 1
ATOM 671 O O . SER A 1 86 ? 12.464 4.163 -3.953 1.00 93.88 86 SER A O 1
ATOM 673 N N . GLN A 1 87 ? 14.499 4.867 -4.577 1.00 93.50 87 GLN A N 1
ATOM 674 C CA . GLN A 1 87 ? 15.091 3.522 -4.635 1.00 93.50 87 GLN A CA 1
ATOM 675 C C . GLN A 1 87 ? 14.989 2.778 -3.298 1.00 93.50 87 GLN A C 1
ATOM 677 O O . GLN A 1 87 ? 14.724 1.578 -3.273 1.00 93.50 87 GLN A O 1
ATOM 682 N N . GLY A 1 88 ? 15.143 3.495 -2.179 1.00 94.19 88 GLY A N 1
ATOM 683 C CA . GLY A 1 88 ? 15.012 2.917 -0.842 1.00 94.19 88 GLY A CA 1
ATOM 684 C C . GLY A 1 88 ? 13.603 2.393 -0.557 1.00 94.19 88 GLY A C 1
ATOM 685 O O . GLY A 1 88 ? 13.462 1.338 0.055 1.00 94.19 88 GLY A O 1
ATOM 686 N N . LEU A 1 89 ? 12.561 3.087 -1.031 1.00 90.56 89 LEU A N 1
ATOM 687 C CA . LEU A 1 89 ? 11.181 2.616 -0.908 1.00 90.56 89 LEU A CA 1
ATOM 688 C C . LEU A 1 89 ? 10.945 1.369 -1.767 1.00 90.56 89 LEU A C 1
ATOM 690 O O . LEU A 1 89 ? 10.382 0.395 -1.280 1.00 90.56 89 LEU A O 1
ATOM 694 N N . ILE A 1 90 ? 11.434 1.372 -3.007 1.00 93.75 90 ILE A N 1
ATOM 695 C CA . ILE A 1 90 ? 11.327 0.222 -3.916 1.00 93.75 90 ILE A CA 1
ATOM 696 C C . ILE A 1 90 ? 12.007 -1.009 -3.303 1.00 93.75 90 ILE A C 1
ATOM 698 O O . ILE A 1 90 ? 11.412 -2.079 -3.262 1.00 93.75 90 ILE A O 1
ATOM 702 N N . SER A 1 91 ? 13.216 -0.856 -2.752 1.00 94.38 91 SER A N 1
ATOM 703 C CA . SER A 1 91 ? 13.928 -1.956 -2.090 1.00 94.38 91 SER A CA 1
ATOM 704 C C . SER A 1 91 ? 13.154 -2.520 -0.894 1.00 94.38 91 SER A C 1
ATOM 706 O O . SER A 1 91 ? 13.104 -3.736 -0.723 1.00 94.38 91 SER A O 1
ATOM 708 N N . LYS A 1 92 ? 12.509 -1.665 -0.087 1.00 92.00 92 LYS A N 1
ATOM 709 C CA . LYS A 1 92 ? 11.642 -2.117 1.015 1.00 92.00 92 LYS A CA 1
ATOM 710 C C . LYS A 1 92 ? 10.445 -2.914 0.500 1.00 92.00 92 LYS A C 1
ATOM 712 O O . LYS A 1 92 ? 10.215 -4.011 0.991 1.00 92.00 92 LYS A O 1
ATOM 717 N N . ILE A 1 93 ? 9.752 -2.412 -0.524 1.00 91.75 93 ILE A N 1
ATOM 718 C CA . ILE A 1 93 ? 8.589 -3.089 -1.122 1.00 91.75 93 ILE A CA 1
ATOM 719 C C . ILE A 1 93 ? 8.981 -4.454 -1.700 1.00 91.75 93 ILE A C 1
ATOM 721 O O . ILE A 1 93 ? 8.255 -5.422 -1.513 1.00 91.75 93 ILE A O 1
ATOM 725 N N . VAL A 1 94 ? 10.134 -4.556 -2.367 1.00 92.50 94 VAL A N 1
ATOM 726 C CA . VAL A 1 94 ? 10.633 -5.834 -2.903 1.00 92.50 94 VAL A CA 1
ATOM 727 C C . VAL A 1 94 ? 10.897 -6.835 -1.776 1.00 92.50 94 VAL A C 1
ATOM 729 O O . VAL A 1 94 ? 10.475 -7.983 -1.868 1.00 92.50 94 VAL A O 1
ATOM 732 N N . LYS A 1 95 ? 11.526 -6.400 -0.676 1.00 91.25 95 LYS A N 1
ATOM 733 C CA . LYS A 1 95 ? 11.748 -7.251 0.506 1.00 91.25 95 LYS A CA 1
ATOM 734 C C . LYS A 1 95 ? 10.437 -7.700 1.153 1.00 91.25 95 LYS A C 1
ATOM 736 O O . LYS A 1 95 ? 10.303 -8.867 1.499 1.00 91.25 95 LYS A O 1
ATOM 741 N N . GLU A 1 96 ? 9.472 -6.791 1.292 1.00 89.06 96 GLU A N 1
ATOM 742 C CA . GLU A 1 96 ? 8.126 -7.112 1.784 1.00 89.06 96 GLU A CA 1
ATOM 743 C C . GLU A 1 96 ? 7.399 -8.093 0.851 1.00 89.06 96 GLU A C 1
ATOM 745 O O . GLU A 1 96 ? 6.697 -8.979 1.329 1.00 89.06 96 GLU A O 1
ATOM 750 N N . GLY A 1 97 ? 7.595 -7.966 -0.465 1.00 88.69 97 GLY A N 1
ATOM 751 C CA . GLY A 1 97 ? 7.067 -8.878 -1.480 1.00 88.69 97 GLY A CA 1
ATOM 752 C C . GLY A 1 97 ? 7.602 -10.299 -1.334 1.00 88.69 97 GLY A C 1
ATOM 753 O O . GLY A 1 97 ? 6.804 -11.226 -1.244 1.00 88.69 97 GLY A O 1
ATOM 754 N N . HIS A 1 98 ? 8.923 -10.458 -1.226 1.00 89.38 98 HIS A N 1
ATOM 755 C CA . HIS A 1 98 ? 9.545 -11.768 -1.001 1.00 89.38 98 HIS A CA 1
ATOM 756 C C . HIS A 1 98 ? 9.093 -12.400 0.320 1.00 89.38 98 HIS A C 1
ATOM 758 O O . HIS A 1 98 ? 8.676 -13.553 0.336 1.00 89.38 98 HIS A O 1
ATOM 764 N N . ALA A 1 99 ? 9.069 -11.628 1.410 1.00 85.56 99 ALA A N 1
ATOM 765 C CA . ALA A 1 99 ? 8.589 -12.123 2.700 1.00 85.56 99 ALA A CA 1
ATOM 766 C C . ALA A 1 99 ? 7.106 -12.549 2.656 1.00 85.56 99 ALA A C 1
ATOM 768 O O . ALA A 1 99 ? 6.703 -13.501 3.324 1.00 85.56 99 ALA A O 1
ATOM 769 N N . ALA A 1 100 ? 6.276 -11.851 1.877 1.00 84.75 100 ALA A N 1
ATOM 770 C CA . ALA A 1 100 ? 4.868 -12.192 1.706 1.00 84.75 100 ALA A CA 1
ATOM 771 C C . ALA A 1 100 ? 4.672 -13.451 0.844 1.00 84.75 100 ALA A C 1
ATOM 773 O O . ALA A 1 100 ? 3.804 -14.263 1.166 1.00 84.75 100 ALA A O 1
ATOM 774 N N . GLU A 1 101 ? 5.483 -13.627 -0.203 1.00 83.88 101 GLU A N 1
ATOM 775 C CA . GLU A 1 101 ? 5.502 -14.822 -1.054 1.00 83.88 101 GLU A CA 1
ATOM 776 C C . GLU A 1 101 ? 5.913 -16.068 -0.259 1.00 83.88 101 GLU A C 1
ATOM 778 O O . GLU A 1 101 ? 5.189 -17.062 -0.277 1.00 83.88 101 GLU A O 1
ATOM 783 N N . GLU A 1 102 ? 6.991 -15.979 0.529 1.00 83.19 102 GLU A N 1
ATOM 784 C CA . GLU A 1 102 ? 7.440 -17.047 1.437 1.00 83.19 102 GLU A CA 1
ATOM 785 C C . GLU A 1 102 ? 6.363 -17.426 2.464 1.00 83.19 102 GLU A C 1
ATOM 787 O O . GLU A 1 102 ? 6.147 -18.602 2.754 1.00 83.19 102 GLU A O 1
ATOM 792 N N . ALA A 1 103 ? 5.644 -16.433 2.994 1.00 80.50 103 ALA A N 1
ATOM 793 C CA . ALA A 1 103 ? 4.556 -16.649 3.942 1.00 80.50 103 ALA A CA 1
ATOM 794 C C . ALA A 1 103 ? 3.219 -17.051 3.281 1.00 80.50 103 ALA A C 1
ATOM 796 O O . ALA A 1 103 ? 2.253 -17.326 3.993 1.00 80.50 103 ALA A O 1
ATOM 797 N N . GLY A 1 104 ? 3.110 -17.031 1.946 1.00 79.50 104 GLY A N 1
ATOM 798 C CA . GLY A 1 104 ? 1.851 -17.248 1.219 1.00 79.50 104 GLY A CA 1
ATOM 799 C C . GLY A 1 104 ? 0.764 -16.203 1.521 1.00 79.50 104 GLY A C 1
ATOM 800 O O . GLY A 1 104 ? -0.431 -16.468 1.363 1.00 79.50 104 GLY A O 1
ATOM 801 N N . THR A 1 105 ? 1.148 -15.014 1.992 1.00 77.75 105 THR A N 1
ATOM 802 C CA . THR A 1 105 ? 0.224 -13.946 2.400 1.00 77.75 105 THR A CA 1
ATOM 803 C C . THR A 1 105 ? 0.255 -12.763 1.433 1.00 77.75 105 THR A C 1
ATOM 805 O O . THR A 1 105 ? 1.131 -12.626 0.587 1.00 77.75 105 THR A O 1
ATOM 808 N N . LYS A 1 106 ? -0.747 -11.880 1.516 1.00 79.00 106 LYS A N 1
ATOM 809 C CA . LYS A 1 106 ? -0.788 -10.655 0.701 1.00 79.00 106 LYS A CA 1
ATOM 810 C C . LYS A 1 106 ? 0.183 -9.619 1.265 1.00 79.00 106 LYS A C 1
ATOM 812 O O . LYS A 1 106 ? 0.223 -9.438 2.481 1.00 79.00 106 LYS A O 1
ATOM 817 N N . ILE A 1 107 ? 0.854 -8.866 0.389 1.00 80.50 107 ILE A N 1
ATOM 818 C CA . ILE A 1 107 ? 1.686 -7.717 0.781 1.00 80.50 107 ILE A CA 1
ATOM 819 C C . ILE A 1 107 ? 0.823 -6.742 1.592 1.00 80.50 107 ILE A C 1
ATOM 821 O O . ILE A 1 107 ? -0.124 -6.136 1.077 1.00 80.50 107 ILE A O 1
ATOM 825 N N . ARG A 1 108 ? 1.117 -6.618 2.888 1.00 72.94 108 ARG A N 1
ATOM 826 C CA . ARG A 1 108 ? 0.413 -5.691 3.776 1.00 72.94 108 ARG A CA 1
ATOM 827 C C . ARG A 1 108 ? 1.000 -4.304 3.585 1.00 72.94 108 ARG A C 1
ATOM 829 O O . ARG A 1 108 ? 2.193 -4.112 3.768 1.00 72.94 108 ARG A O 1
ATOM 836 N N . THR A 1 109 ? 0.155 -3.320 3.286 1.00 76.12 109 THR A N 1
ATOM 837 C CA . THR A 1 109 ? 0.590 -1.922 3.326 1.00 76.12 109 THR A CA 1
ATOM 838 C C . THR A 1 109 ? 1.003 -1.580 4.760 1.00 76.12 109 THR A C 1
ATOM 840 O O . THR A 1 109 ? 0.168 -1.739 5.661 1.00 76.12 109 THR A O 1
ATOM 843 N N . PRO A 1 110 ? 2.241 -1.107 4.993 1.00 68.38 110 PRO A N 1
ATOM 844 C CA . PRO A 1 110 ? 2.660 -0.658 6.310 1.00 68.38 110 PRO A CA 1
ATOM 845 C C . PRO A 1 110 ? 1.748 0.493 6.734 1.00 68.38 110 PRO A C 1
ATOM 847 O O . PRO A 1 110 ? 1.686 1.549 6.107 1.00 68.38 110 PRO A O 1
ATOM 850 N N . GLY A 1 111 ? 0.949 0.247 7.763 1.00 72.81 111 GLY A N 1
ATOM 851 C CA . GLY A 1 111 ? -0.120 1.138 8.176 1.00 72.81 111 GLY A CA 1
ATOM 852 C C . GLY A 1 111 ? -0.652 0.746 9.542 1.00 72.81 111 GLY A C 1
ATOM 853 O O . GLY A 1 111 ? -0.462 -0.378 10.006 1.00 72.81 111 GLY A O 1
ATOM 854 N N . LYS A 1 112 ? -1.310 1.702 10.201 1.00 59.22 112 LYS A N 1
ATOM 855 C CA . LYS A 1 112 ? -1.810 1.553 11.568 1.00 59.22 112 LYS A CA 1
ATOM 856 C C . LYS A 1 112 ? -2.778 0.374 11.655 1.00 59.22 112 LYS A C 1
ATOM 858 O O . LYS A 1 112 ? -3.897 0.437 11.143 1.00 59.22 112 LYS A O 1
ATOM 863 N N . GLU A 1 113 ? -2.355 -0.684 12.334 1.00 65.50 113 GLU A N 1
ATOM 864 C CA . GLU A 1 113 ? -3.236 -1.782 12.693 1.00 65.50 113 GLU A CA 1
ATOM 865 C C . GLU A 1 113 ? -4.248 -1.251 13.711 1.00 65.50 113 GLU A C 1
ATOM 867 O O . GLU A 1 113 ? -3.914 -0.890 14.843 1.00 65.50 113 GLU A O 1
ATOM 872 N N . ARG A 1 114 ? -5.504 -1.100 13.283 1.00 69.75 114 ARG A N 1
ATOM 873 C CA . ARG A 1 114 ? -6.577 -0.752 14.211 1.00 69.75 114 ARG A CA 1
ATOM 874 C C . ARG A 1 114 ? -6.832 -1.986 15.063 1.00 69.75 114 ARG A C 1
ATOM 876 O O . ARG A 1 114 ? -7.424 -2.940 14.563 1.00 69.75 114 ARG A O 1
ATOM 883 N N . LYS A 1 115 ? -6.420 -1.949 16.336 1.00 74.88 115 LYS A N 1
ATOM 884 C CA . LYS A 1 115 ? -6.931 -2.877 17.350 1.00 74.88 115 LYS A CA 1
ATOM 885 C C . LYS A 1 115 ? -8.450 -2.741 17.339 1.00 74.88 115 LYS A C 1
ATOM 887 O O . LYS A 1 115 ? -8.992 -1.755 17.834 1.00 74.88 115 LYS A O 1
ATOM 892 N N . ARG A 1 116 ? -9.142 -3.681 16.697 1.00 70.38 116 ARG A N 1
ATOM 893 C CA . ARG A 1 116 ? -10.582 -3.807 16.881 1.00 70.38 116 ARG A CA 1
ATOM 894 C C . ARG A 1 116 ? -10.737 -4.339 18.293 1.00 70.38 116 ARG A C 1
ATOM 896 O O . ARG A 1 116 ? -10.253 -5.431 18.573 1.00 70.38 116 ARG A O 1
ATOM 903 N N . GLN A 1 117 ? -11.348 -3.562 19.181 1.00 70.44 117 GLN A N 1
ATOM 904 C CA . GLN A 1 117 ? -11.884 -4.145 20.402 1.00 70.44 117 GLN A CA 1
ATOM 905 C C . GLN A 1 117 ? -12.916 -5.169 19.926 1.00 70.44 117 GLN A C 1
ATOM 907 O O . GLN A 1 117 ? -13.932 -4.798 19.338 1.00 70.44 117 GLN A O 1
ATOM 912 N N . SER A 1 118 ? -12.592 -6.457 20.031 1.00 60.28 118 SER A N 1
ATOM 913 C CA . SER A 1 118 ? -13.549 -7.524 19.776 1.00 60.28 118 SER A CA 1
ATOM 914 C C . SER A 1 118 ? -14.613 -7.394 20.856 1.00 60.28 118 SER A C 1
ATOM 916 O O . SER A 1 118 ? -14.387 -7.781 21.997 1.00 60.28 118 SER A O 1
ATOM 918 N N . GLY A 1 119 ? -15.721 -6.739 20.514 1.00 59.88 119 GLY A N 1
ATOM 919 C CA . GLY A 1 119 ? -16.779 -6.325 21.434 1.00 59.88 119 GLY A CA 1
ATOM 920 C C . GLY A 1 119 ? -17.647 -7.474 21.934 1.00 59.88 119 GLY A C 1
ATOM 921 O O . GLY A 1 119 ? -18.861 -7.320 21.998 1.00 59.88 119 GLY A O 1
ATOM 922 N N . PHE A 1 120 ? -17.053 -8.623 22.255 1.00 59.00 120 PHE A N 1
ATOM 923 C CA . PHE A 1 120 ? -17.748 -9.624 23.043 1.00 59.00 120 PHE A CA 1
ATOM 924 C C . PHE A 1 120 ? -17.441 -9.354 24.510 1.00 59.00 120 PHE A C 1
ATOM 926 O O . PHE A 1 120 ? -16.451 -9.829 25.061 1.00 59.00 120 PHE A O 1
ATOM 933 N N . ILE A 1 121 ? -18.275 -8.513 25.116 1.00 69.94 121 ILE A N 1
ATOM 934 C CA . ILE A 1 121 ? -18.349 -8.430 26.569 1.00 69.94 121 ILE A CA 1
ATOM 935 C C . ILE A 1 121 ? -18.973 -9.758 26.998 1.00 69.94 121 ILE A C 1
ATOM 937 O O . ILE A 1 121 ? -20.115 -10.043 26.636 1.00 69.94 121 ILE A O 1
ATOM 941 N N . HIS A 1 122 ? -18.205 -10.595 27.690 1.00 70.88 122 HIS A N 1
ATOM 942 C CA . HIS A 1 122 ? -18.758 -11.779 28.333 1.00 70.88 122 HIS A CA 1
ATOM 943 C C . HIS A 1 122 ? -19.653 -11.289 29.471 1.00 70.88 122 HIS A C 1
ATOM 945 O O . HIS A 1 122 ? -19.160 -10.717 30.440 1.00 70.88 122 HIS A O 1
ATOM 951 N N . VAL A 1 123 ? -20.966 -11.409 29.285 1.00 74.38 123 VAL A N 1
ATOM 952 C CA . VAL A 1 123 ? -21.966 -11.074 30.300 1.00 74.38 123 VAL A CA 1
ATOM 953 C C . VAL A 1 123 ? -22.530 -12.389 30.812 1.00 74.38 123 VAL A C 1
ATOM 955 O O . VAL A 1 123 ? -23.020 -13.185 30.009 1.00 74.38 123 VAL A O 1
ATOM 958 N N . ASP A 1 124 ? -22.459 -12.607 32.122 1.00 82.19 124 ASP A N 1
ATOM 959 C CA . ASP A 1 124 ? -23.002 -13.806 32.756 1.00 82.19 124 ASP A CA 1
ATOM 960 C C . ASP A 1 124 ? -24.532 -13.832 32.630 1.00 82.19 124 ASP A C 1
ATOM 962 O O . ASP A 1 124 ? -25.199 -12.797 32.712 1.00 82.19 124 ASP A O 1
ATOM 966 N N . ASP A 1 125 ? -25.129 -15.020 32.494 1.00 85.88 125 ASP A N 1
ATOM 967 C CA . ASP A 1 125 ? -26.589 -15.177 32.367 1.00 85.88 125 ASP A CA 1
ATOM 968 C C . ASP A 1 125 ? -27.364 -14.530 33.529 1.00 85.88 125 ASP A C 1
ATOM 970 O O . ASP A 1 125 ? -28.479 -14.020 33.350 1.00 85.88 125 ASP A O 1
ATOM 974 N N . PHE A 1 126 ? -26.754 -14.501 34.718 1.00 83.00 126 PHE A N 1
ATOM 975 C CA . PHE A 1 126 ? -27.286 -13.807 35.887 1.00 83.00 126 PHE A CA 1
ATOM 976 C C . PHE A 1 126 ? -27.406 -12.295 35.651 1.00 83.00 126 PHE A C 1
ATOM 978 O O . PHE A 1 126 ? -28.486 -11.729 35.857 1.00 83.00 126 PHE A O 1
ATOM 985 N N . ASP A 1 127 ? -26.342 -11.659 35.157 1.00 81.12 127 ASP A N 1
ATOM 986 C CA . ASP A 1 127 ? -26.298 -10.223 34.873 1.00 81.12 127 ASP A CA 1
ATOM 987 C C . ASP A 1 127 ? -27.296 -9.849 33.776 1.00 81.12 127 ASP A C 1
ATOM 989 O O . ASP A 1 127 ? -28.029 -8.862 33.898 1.00 81.12 127 ASP A O 1
ATOM 993 N N . ILE A 1 128 ? -27.426 -10.693 32.745 1.00 84.50 128 ILE A N 1
ATOM 994 C CA . ILE A 1 128 ? -28.453 -10.524 31.709 1.00 84.50 128 ILE A CA 1
ATOM 995 C C . ILE A 1 128 ? -29.856 -10.547 32.342 1.00 84.50 128 ILE A C 1
ATOM 997 O O . ILE A 1 128 ? -30.720 -9.733 31.996 1.00 84.50 128 ILE A O 1
ATOM 1001 N N . GLY A 1 129 ? -30.101 -11.452 33.293 1.00 87.62 129 GLY A N 1
ATOM 1002 C CA . GLY A 1 129 ? -31.355 -11.527 34.043 1.00 87.62 129 GLY A CA 1
ATOM 1003 C C . GLY A 1 129 ? -31.654 -10.261 34.852 1.00 87.62 129 GLY A C 1
ATOM 1004 O O . GLY A 1 129 ? -32.790 -9.777 34.839 1.00 87.62 129 GLY A O 1
ATOM 1005 N N . VAL A 1 130 ? -30.647 -9.691 35.518 1.00 86.31 130 VAL A N 1
ATOM 1006 C CA . VAL A 1 130 ? -30.788 -8.436 36.275 1.00 86.31 130 VAL A CA 1
ATOM 1007 C C . VAL A 1 130 ? -31.132 -7.271 35.341 1.00 86.31 130 VAL A C 1
ATOM 1009 O O . VAL A 1 130 ? -32.089 -6.539 35.605 1.00 86.31 130 VAL A O 1
ATOM 1012 N N . ILE A 1 131 ? -30.427 -7.146 34.211 1.00 86.56 131 ILE A N 1
ATOM 1013 C CA . ILE A 1 131 ? -30.673 -6.094 33.214 1.00 86.56 131 ILE A CA 1
ATOM 1014 C C . ILE A 1 131 ? -32.102 -6.191 32.661 1.00 86.56 131 ILE A C 1
ATOM 1016 O O . ILE A 1 131 ? -32.806 -5.182 32.606 1.00 86.56 131 ILE A O 1
ATOM 1020 N N . ARG A 1 132 ? -32.578 -7.395 32.308 1.00 89.81 132 ARG A N 1
ATOM 1021 C CA . ARG A 1 132 ? -33.951 -7.59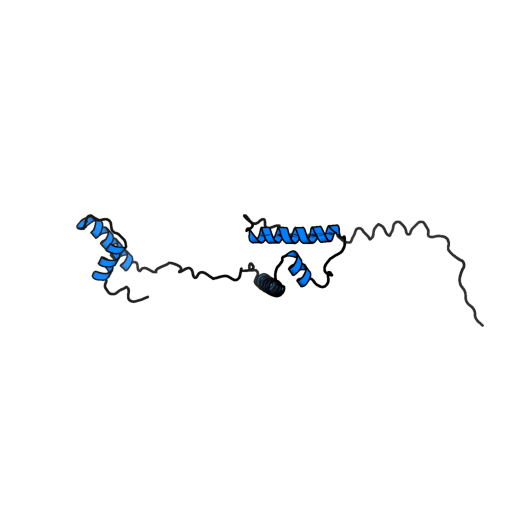8 31.800 1.00 89.81 132 ARG A CA 1
ATOM 1022 C C . ARG A 1 132 ? -35.017 -7.149 32.798 1.00 89.81 132 ARG A C 1
ATOM 1024 O O . ARG A 1 132 ? -35.961 -6.464 32.403 1.00 89.81 132 ARG A O 1
ATOM 1031 N N . ARG A 1 133 ? -34.865 -7.496 34.082 1.00 89.88 133 ARG A N 1
ATOM 1032 C CA . ARG A 1 133 ? -35.808 -7.077 35.135 1.00 89.88 133 ARG A CA 1
ATOM 1033 C C . ARG A 1 133 ? -35.869 -5.560 35.255 1.00 89.88 133 ARG A C 1
ATOM 1035 O O . ARG A 1 133 ? -36.959 -5.000 35.306 1.00 89.88 133 ARG A O 1
ATOM 1042 N N . LYS A 1 134 ? -34.713 -4.896 35.224 1.00 86.00 134 LYS A N 1
ATOM 1043 C CA . LYS A 1 134 ? -34.639 -3.435 35.331 1.00 86.00 134 LYS A CA 1
ATOM 1044 C C . LYS A 1 134 ? -35.247 -2.738 34.126 1.00 86.00 134 LYS A C 1
ATOM 1046 O O . LYS A 1 134 ? -36.018 -1.802 34.294 1.00 86.00 134 LYS A O 1
ATOM 1051 N N . VAL A 1 135 ? -34.989 -3.234 32.917 1.00 89.94 135 VAL A N 1
ATOM 1052 C CA . VAL A 1 135 ? -35.657 -2.735 31.706 1.00 89.94 135 VAL A CA 1
ATOM 1053 C C . VAL A 1 135 ? -37.178 -2.844 31.840 1.00 89.94 135 VAL A C 1
ATOM 1055 O O . VAL A 1 135 ? -37.879 -1.887 31.527 1.00 89.94 135 VAL A O 1
ATOM 1058 N N . HIS A 1 136 ? -37.695 -3.964 32.350 1.00 90.62 136 HIS A N 1
ATOM 1059 C CA . HIS A 1 136 ? -39.133 -4.123 32.564 1.00 90.62 136 HIS A CA 1
ATOM 1060 C C . HIS A 1 136 ? -39.686 -3.158 33.626 1.00 90.62 136 HIS A C 1
ATOM 1062 O O . HIS A 1 136 ? -40.746 -2.572 33.431 1.00 90.62 136 HIS A O 1
ATOM 1068 N N . GLU A 1 137 ? -38.945 -2.920 34.707 1.00 89.25 137 GLU A N 1
ATOM 1069 C CA . GLU A 1 137 ? -39.307 -1.959 35.754 1.00 89.25 137 GLU A CA 1
ATOM 1070 C C . GLU A 1 137 ? -39.463 -0.524 35.217 1.00 89.25 137 GLU A C 1
ATOM 1072 O O . GLU A 1 137 ? -40.390 0.191 35.606 1.00 89.25 137 GLU A O 1
ATOM 1077 N N . PHE A 1 138 ? -38.608 -0.115 34.271 1.00 89.25 138 PHE A N 1
ATOM 1078 C CA . PHE A 1 138 ? -38.724 1.185 33.601 1.00 89.25 138 PHE A CA 1
ATOM 1079 C C . PHE A 1 138 ? -40.048 1.334 32.841 1.00 89.25 138 PHE A C 1
ATOM 1081 O O . PHE A 1 138 ? -40.680 2.389 32.924 1.00 89.25 138 PHE A O 1
ATOM 1088 N N . TYR A 1 139 ? -40.498 0.278 32.159 1.00 90.19 139 TYR A N 1
ATOM 1089 C CA . TYR A 1 139 ? -41.774 0.293 31.445 1.00 90.19 139 TYR A CA 1
ATOM 1090 C C . TYR A 1 139 ? -42.980 0.203 32.389 1.00 90.19 139 TYR A C 1
ATOM 1092 O O . TYR A 1 139 ? -43.950 0.934 32.202 1.00 90.19 139 TYR A O 1
ATOM 1100 N N . SER A 1 140 ? -42.917 -0.658 33.408 1.00 89.62 140 SER A N 1
ATOM 1101 C CA . SER A 1 140 ? -44.060 -0.961 34.279 1.00 89.62 140 SER A CA 1
ATOM 1102 C C . SER A 1 140 ? -44.278 0.080 35.380 1.00 89.62 140 SER A C 1
ATOM 1104 O O . SER A 1 140 ? -45.409 0.510 35.595 1.00 89.62 140 SER A O 1
ATOM 1106 N N . ILE A 1 141 ? -43.211 0.497 36.073 1.00 88.00 141 ILE A N 1
ATOM 1107 C CA . ILE A 1 141 ? -43.298 1.389 37.242 1.00 88.00 141 ILE A CA 1
ATOM 1108 C C . ILE A 1 141 ? -43.117 2.847 36.824 1.00 88.00 141 ILE A C 1
ATOM 1110 O O . ILE A 1 141 ? -43.946 3.694 37.149 1.00 88.00 141 ILE A O 1
ATOM 1114 N N . LYS A 1 142 ? -42.037 3.147 36.091 1.00 82.81 142 LYS A N 1
ATOM 1115 C CA . LYS A 1 142 ? -41.674 4.533 35.746 1.00 82.81 142 LYS A CA 1
ATOM 1116 C C . LYS A 1 142 ? -42.415 5.066 34.514 1.00 82.81 142 LYS A C 1
ATOM 1118 O O . LYS A 1 142 ? -42.523 6.277 34.372 1.00 82.81 142 LYS A O 1
ATOM 1123 N N . LYS A 1 143 ? -42.941 4.187 33.646 1.00 85.06 143 LYS A N 1
ATOM 1124 C CA . LYS A 1 143 ? -43.564 4.523 32.346 1.00 85.06 143 LYS A CA 1
ATOM 1125 C C . LYS A 1 143 ? -42.679 5.420 31.467 1.00 85.06 143 LYS A C 1
ATOM 1127 O O . LYS A 1 143 ? -43.172 6.261 30.719 1.00 85.06 143 LYS A O 1
ATOM 1132 N N . GLU A 1 144 ? -41.365 5.224 31.541 1.00 84.94 144 GLU A N 1
ATOM 1133 C CA . GLU A 1 144 ? -40.379 5.979 30.767 1.00 84.94 144 GLU A CA 1
ATOM 1134 C C . GLU A 1 144 ? -39.575 5.063 29.845 1.00 84.94 144 GLU A C 1
ATOM 1136 O O . GLU A 1 144 ? -39.339 3.894 30.153 1.00 84.94 144 GLU A O 1
ATOM 1141 N N . LEU A 1 145 ? -39.088 5.616 28.729 1.00 85.81 145 LEU A N 1
ATOM 1142 C CA . LEU A 1 145 ? -38.207 4.887 27.822 1.00 85.81 145 LEU A CA 1
ATOM 1143 C C . LEU A 1 145 ? -36.829 4.656 28.470 1.00 85.81 145 LEU A C 1
ATOM 1145 O O . LEU A 1 145 ? -36.138 5.626 28.821 1.00 85.81 145 LEU A O 1
ATOM 1149 N N . PRO A 1 146 ? -36.382 3.394 28.591 1.00 85.19 146 PRO A N 1
ATOM 1150 C CA . PRO A 1 146 ? -35.086 3.081 29.162 1.00 85.19 146 PRO A CA 1
ATOM 1151 C C . PRO A 1 146 ? -33.978 3.520 28.199 1.00 85.19 146 PRO A C 1
ATOM 1153 O O . PRO A 1 146 ? -33.703 2.891 27.181 1.00 85.19 146 PRO A O 1
ATOM 1156 N N . THR A 1 147 ? -33.330 4.636 28.528 1.00 89.12 147 THR A N 1
ATOM 1157 C CA . THR A 1 147 ? -32.128 5.105 27.828 1.00 89.12 147 THR A CA 1
ATOM 1158 C C . THR A 1 147 ? -30.893 4.476 28.468 1.00 89.12 147 THR A C 1
ATOM 1160 O O . THR A 1 147 ? -30.845 4.328 29.689 1.00 89.12 147 THR A O 1
ATOM 1163 N N . VAL A 1 148 ? -29.856 4.182 27.674 1.00 85.69 148 VAL A N 1
ATOM 1164 C CA . VAL A 1 148 ? -28.600 3.564 28.152 1.00 85.69 148 VAL A CA 1
ATOM 1165 C C . VAL A 1 148 ? -28.004 4.305 29.358 1.00 85.69 148 VAL A C 1
ATOM 1167 O O . VAL A 1 148 ? -27.575 3.665 30.309 1.00 85.69 148 VAL A O 1
ATOM 1170 N N . LYS A 1 149 ? -28.039 5.647 29.370 1.00 86.31 149 LYS A N 1
ATOM 1171 C CA . LYS A 1 149 ? -27.535 6.465 30.492 1.00 86.31 149 LYS A CA 1
ATOM 1172 C C . LYS A 1 149 ? -28.320 6.246 31.792 1.00 86.31 149 LYS A C 1
ATOM 1174 O O . LYS A 1 149 ? -27.717 5.994 32.826 1.00 86.31 149 LYS A O 1
ATOM 1179 N N . LYS A 1 150 ? -29.655 6.273 31.713 1.00 85.19 150 LYS A N 1
ATOM 1180 C CA . LYS A 1 150 ? -30.554 6.080 32.864 1.00 85.19 150 LYS A CA 1
ATOM 1181 C C . LYS A 1 150 ? -30.440 4.668 33.438 1.00 85.19 150 LYS A C 1
ATOM 1183 O O . LYS A 1 150 ? -30.396 4.490 34.649 1.00 85.19 150 LYS A O 1
ATOM 1188 N N . LEU A 1 151 ? -30.371 3.665 32.560 1.00 85.62 151 LEU A N 1
ATOM 1189 C CA . LEU A 1 151 ? -30.104 2.283 32.954 1.00 85.62 151 LEU A CA 1
ATOM 1190 C C . LEU A 1 151 ? -28.753 2.176 33.658 1.00 85.62 151 LEU A C 1
ATOM 1192 O O . LEU A 1 151 ? -28.681 1.589 34.726 1.00 85.62 151 LEU A O 1
ATOM 1196 N N . LEU A 1 152 ? -27.701 2.776 33.100 1.00 84.69 152 LEU A N 1
ATOM 1197 C CA . LEU A 1 152 ? -26.368 2.731 33.694 1.00 84.69 152 LEU A CA 1
ATOM 1198 C C . LEU A 1 152 ? -26.327 3.362 35.092 1.00 84.69 152 LEU A C 1
ATOM 1200 O O . LEU A 1 152 ? -25.661 2.821 35.965 1.00 84.69 152 LEU A O 1
ATOM 1204 N N . GLU A 1 153 ? -27.024 4.476 35.317 1.00 84.88 153 GLU A N 1
ATOM 1205 C CA . GLU A 1 153 ? -27.133 5.104 36.640 1.00 84.88 153 GLU A CA 1
ATOM 1206 C C . GLU A 1 153 ? -27.827 4.180 37.641 1.00 84.88 153 GLU A C 1
ATOM 1208 O O . GLU A 1 153 ? -27.249 3.871 38.677 1.00 84.88 153 GLU A O 1
ATOM 1213 N N . VAL A 1 154 ? -29.008 3.656 37.297 1.00 82.94 154 VAL A N 1
ATOM 1214 C CA . VAL A 1 154 ? -29.764 2.741 38.169 1.00 82.94 154 VAL A CA 1
ATOM 1215 C C . VAL A 1 154 ? -28.967 1.472 38.474 1.00 82.94 154 VAL A C 1
ATOM 1217 O O . VAL A 1 154 ? -28.862 1.073 39.631 1.00 82.94 154 VAL A O 1
ATOM 1220 N N . LEU A 1 155 ? -28.345 0.872 37.455 1.00 80.69 155 LEU A N 1
ATOM 1221 C CA . LEU A 1 155 ? -27.515 -0.320 37.617 1.00 80.69 155 LEU A CA 1
ATOM 1222 C C . LEU A 1 155 ? -26.277 -0.024 38.479 1.00 80.69 155 LEU A C 1
ATOM 1224 O O . LEU A 1 155 ? -25.916 -0.849 39.306 1.00 80.69 155 LEU A O 1
ATOM 1228 N N . LYS A 1 156 ? -25.650 1.153 38.361 1.00 80.06 156 LYS A N 1
ATOM 1229 C CA . LYS A 1 156 ? -24.533 1.548 39.238 1.00 80.06 156 LYS A CA 1
ATOM 1230 C C . LYS A 1 156 ? -24.969 1.765 40.686 1.00 80.06 156 LYS A C 1
ATOM 1232 O O . LYS A 1 156 ? -24.226 1.411 41.593 1.00 80.06 156 LYS A O 1
ATOM 1237 N N . THR A 1 157 ? -26.146 2.346 40.909 1.00 75.44 157 THR A N 1
ATOM 1238 C CA . THR A 1 157 ? -26.659 2.620 42.258 1.00 75.44 157 THR A CA 1
ATOM 1239 C C . THR A 1 157 ? -27.080 1.340 42.979 1.00 75.44 157 THR A C 1
ATOM 1241 O O . THR A 1 157 ? -26.789 1.184 44.160 1.00 75.44 157 THR A O 1
ATOM 1244 N N . GLU A 1 158 ? -27.735 0.413 42.280 1.00 67.44 158 GLU A N 1
ATOM 1245 C CA . GLU A 1 158 ? -28.297 -0.806 42.879 1.00 67.44 158 GLU A CA 1
ATOM 1246 C C . GLU A 1 158 ? -27.352 -2.018 42.815 1.00 67.44 158 GLU A C 1
ATOM 1248 O O . GLU A 1 158 ? -27.448 -2.916 43.647 1.00 67.44 158 GLU A O 1
ATOM 1253 N N . ILE A 1 159 ? -26.430 -2.051 41.846 1.00 67.38 159 ILE A N 1
ATOM 1254 C CA . ILE A 1 159 ? -25.502 -3.167 41.571 1.00 67.38 159 ILE A CA 1
ATOM 1255 C C . ILE A 1 159 ? -24.054 -2.678 41.718 1.00 67.38 159 ILE A C 1
ATOM 1257 O O . ILE A 1 159 ? -23.186 -2.932 40.882 1.00 67.38 159 ILE A O 1
ATOM 1261 N N . ASN A 1 160 ? -23.783 -1.928 42.783 1.00 56.62 160 ASN A N 1
ATOM 1262 C CA . ASN A 1 160 ? -22.529 -1.207 43.020 1.00 56.62 160 ASN A CA 1
ATOM 1263 C C . ASN A 1 160 ? -21.290 -2.108 43.296 1.00 56.62 160 ASN A C 1
ATOM 1265 O O . ASN A 1 160 ? -20.422 -1.736 44.078 1.00 56.62 160 ASN A O 1
ATOM 1269 N N . LEU A 1 161 ? -21.180 -3.305 42.699 1.00 52.78 161 LEU A N 1
ATOM 1270 C CA . LEU A 1 161 ? -20.077 -4.251 42.945 1.00 52.78 161 LEU A CA 1
ATOM 1271 C C . LEU A 1 161 ? -19.508 -4.998 41.721 1.00 52.78 161 LEU A C 1
ATOM 1273 O O . LEU A 1 161 ? -18.473 -5.641 41.875 1.00 52.78 161 LEU A O 1
ATOM 1277 N N . LEU A 1 162 ? -20.085 -4.912 40.514 1.00 51.88 162 LEU A N 1
ATOM 1278 C CA . LEU A 1 162 ? -19.615 -5.742 39.380 1.00 51.88 162 LEU A CA 1
ATOM 1279 C C . LEU A 1 162 ? -18.793 -5.011 38.304 1.00 51.88 162 LEU A C 1
ATOM 1281 O O . LEU A 1 162 ? -18.210 -5.667 37.450 1.00 51.88 162 LEU A O 1
ATOM 1285 N N . LEU A 1 163 ? -18.666 -3.680 38.360 1.00 48.84 163 LEU A N 1
ATOM 1286 C CA . LEU A 1 163 ? -17.934 -2.903 37.339 1.00 48.84 163 LEU A CA 1
ATOM 1287 C C . LEU A 1 163 ? -16.486 -2.531 37.719 1.00 48.84 163 LEU A C 1
ATOM 1289 O O . LEU A 1 163 ? -15.834 -1.825 36.959 1.00 48.84 163 LEU A O 1
ATOM 1293 N N . ASN A 1 164 ? -15.975 -2.991 38.869 1.00 41.91 164 ASN A N 1
ATOM 1294 C CA . ASN A 1 164 ? -14.564 -2.815 39.270 1.00 41.91 164 ASN A CA 1
ATOM 1295 C C . ASN A 1 164 ? -13.687 -4.050 38.992 1.00 41.91 164 ASN A C 1
ATOM 1297 O O . ASN A 1 164 ? -12.534 -4.108 39.420 1.00 41.91 164 ASN A O 1
ATOM 1301 N N . LYS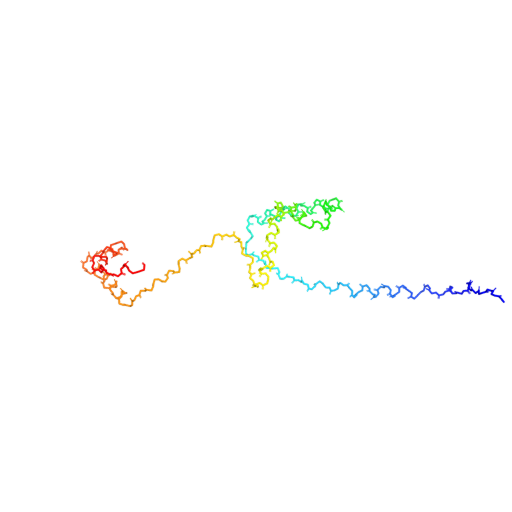 A 1 165 ? -14.212 -5.048 38.283 1.00 40.47 165 LYS A N 1
ATOM 1302 C CA . LYS A 1 165 ? -13.406 -6.102 37.669 1.00 40.47 165 LYS A CA 1
ATOM 1303 C C . LYS A 1 165 ? -13.543 -5.926 36.162 1.00 40.47 165 LYS A C 1
ATOM 1305 O O . LYS A 1 165 ? -14.672 -5.919 35.690 1.00 40.47 165 LYS A O 1
ATOM 1310 N N . TYR A 1 166 ? -12.405 -5.832 35.474 1.00 39.06 166 TYR A N 1
ATOM 1311 C CA . TYR A 1 166 ? -12.188 -5.568 34.039 1.00 39.06 166 TYR A CA 1
ATOM 1312 C C . TYR A 1 166 ? -11.955 -4.101 33.666 1.00 39.06 166 TYR A C 1
ATOM 1314 O O . TYR A 1 166 ? -12.913 -3.301 33.636 1.00 39.06 166 TYR A O 1
#

Radius of gyration: 38.17 Å; chains: 1; bounding box: 104×45×98 Å

Secondary structure (DSSP, 8-state):
-------------SSSHHHHSSSSTTSS-------------S---HHHHHHHHHHHHHHHHHHHHTS-SS-TT-HHHHHHHHHT--HHHHHHHHHHHHHHHHTT-----S--------------HHHHHHHHHHHHHIIIII-S---HHHHHHHHHHH-TTSTT--

Foldseek 3Di:
DDDDDDDDDDPDDPPPVPPVVVVVVPPPPPPPPCPPPPPDPPDDDPLVVVQVVLLVVQVVVCVVVVHHPDDPVPVLVNSCNSRVDDSVVVVVQVVLVVVCVVVVHDRDDPDDDPPDPPPPPPDDPVNVVVLVVVCVCCCPPVVDHDDPVNSVVVCCVVVVPDPPPD

Organism: NCBI:txid40085

Sequence (166 aa):
MEKMGTTAAMLKCHSIVSVYYIRVLCVFCCDISTFSAFNMPKAIKSDARSIILKVKAFFEEEARVEAPFIPFNQVYKRISAATGLSQGLISKIVKEGHAAEEAGTKIRTPGKERKRQSGFIHVDDFDIGVIRRKVHEFYSIKKELPTVKKLLEVLKTEINLLLNKY